Protein AF-A0A2T1D094-F1 (afdb_monomer_lite)

pLDDT: mean 95.12, std 5.62, range [66.75, 98.81]

Radius of gyration: 14.38 Å; chains: 1; bounding box: 39×20×44 Å

Sequence (108 aa):
VSDFFVVSAVTMLVSGLGVWLTGAPNSVHIGASGLIFGYFGFLLLRGLFERSFTSLLISLIVGFFYGSLIWGVLPSQPGVSWQAHFFGFAGGVLAAQLLGKQKREVKN

Structure (mmCIF, N/CA/C/O backbone):
data_AF-A0A2T1D094-F1
#
_entry.id   AF-A0A2T1D094-F1
#
loop_
_atom_site.group_PDB
_atom_site.id
_atom_site.type_symbol
_atom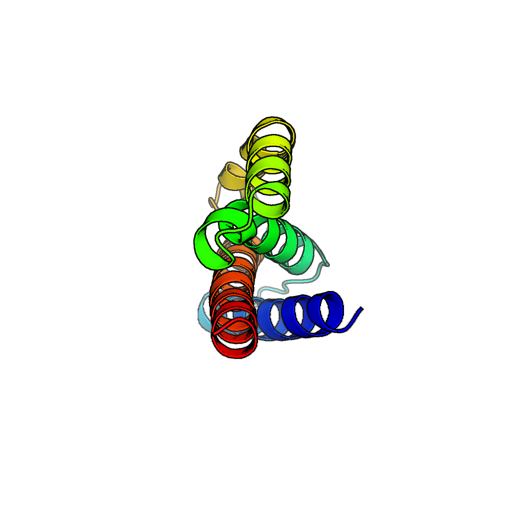_site.label_atom_id
_atom_site.label_alt_id
_atom_site.label_comp_id
_atom_site.label_asym_id
_atom_site.label_entity_id
_atom_site.label_seq_id
_atom_site.pdbx_PDB_ins_code
_atom_site.Cartn_x
_atom_site.Cartn_y
_atom_site.Cartn_z
_atom_site.occupancy
_atom_site.B_iso_or_equiv
_atom_site.auth_seq_id
_atom_site.auth_comp_id
_atom_site.auth_asym_id
_atom_site.auth_atom_id
_atom_site.pdbx_PDB_model_num
ATOM 1 N N . VAL A 1 1 ? -10.185 -13.970 8.618 1.00 66.75 1 VAL A N 1
ATOM 2 C CA . VAL A 1 1 ? -9.838 -14.598 7.318 1.00 66.75 1 VAL A CA 1
ATOM 3 C C . VAL A 1 1 ? -10.494 -13.869 6.143 1.00 66.75 1 VAL A C 1
ATOM 5 O O . VAL A 1 1 ? -9.819 -13.664 5.147 1.00 66.75 1 VAL A O 1
ATOM 8 N N . SER A 1 2 ? -11.742 -13.395 6.258 1.00 87.44 2 SER A N 1
ATOM 9 C CA . SER A 1 2 ? -12.409 -12.575 5.223 1.00 87.44 2 SER A CA 1
ATOM 10 C C . SER A 1 2 ? -11.596 -11.352 4.776 1.00 87.44 2 SER A C 1
ATOM 12 O O . SER A 1 2 ? -11.399 -11.163 3.580 1.00 87.44 2 SER A O 1
ATOM 14 N N . ASP A 1 3 ? -11.068 -10.569 5.725 1.00 93.81 3 ASP A N 1
ATOM 15 C CA . ASP A 1 3 ? -10.303 -9.348 5.432 1.00 93.81 3 ASP A CA 1
ATOM 16 C C . ASP A 1 3 ? -9.097 -9.636 4.530 1.00 93.81 3 ASP A C 1
ATOM 18 O O . ASP A 1 3 ? -8.832 -8.875 3.608 1.00 93.81 3 ASP A O 1
ATOM 22 N N . PHE A 1 4 ? -8.406 -10.762 4.740 1.00 96.38 4 PHE A N 1
ATOM 23 C CA . PHE A 1 4 ? -7.251 -11.149 3.928 1.00 96.38 4 PHE A CA 1
ATOM 24 C C . PHE A 1 4 ? -7.622 -11.280 2.448 1.00 96.38 4 PHE A C 1
ATOM 26 O O . PHE A 1 4 ? -6.956 -10.695 1.595 1.00 96.38 4 PHE A O 1
ATOM 33 N N . PHE A 1 5 ? -8.706 -11.995 2.136 1.00 97.81 5 PHE A N 1
ATOM 34 C CA . PHE A 1 5 ? -9.148 -12.184 0.755 1.00 97.81 5 PHE A CA 1
ATOM 35 C C . PHE A 1 5 ? -9.645 -10.885 0.124 1.00 97.81 5 PHE A C 1
ATOM 37 O O . PHE A 1 5 ? -9.324 -10.617 -1.031 1.00 97.81 5 PHE A O 1
ATOM 44 N N . VAL A 1 6 ? -10.369 -10.052 0.880 1.00 97.62 6 VAL A N 1
ATOM 45 C CA . VAL A 1 6 ? -10.836 -8.746 0.390 1.00 97.62 6 VAL A CA 1
ATOM 46 C C . VAL A 1 6 ? -9.652 -7.838 0.069 1.00 97.62 6 VAL A C 1
ATOM 48 O O . VAL A 1 6 ? -9.594 -7.280 -1.023 1.00 97.62 6 VAL A O 1
ATOM 51 N N . VAL A 1 7 ? -8.685 -7.722 0.982 1.00 98.31 7 VAL A N 1
ATOM 52 C CA . VAL A 1 7 ? -7.485 -6.904 0.766 1.00 98.31 7 VAL A CA 1
ATOM 53 C C . VAL A 1 7 ? -6.696 -7.432 -0.429 1.00 98.31 7 VAL A C 1
ATOM 55 O O . VAL A 1 7 ? -6.360 -6.654 -1.313 1.00 98.31 7 VAL A O 1
ATOM 58 N N . SER A 1 8 ? -6.483 -8.748 -0.512 1.00 98.44 8 SER A N 1
ATOM 59 C CA . SER A 1 8 ? -5.789 -9.376 -1.643 1.00 98.44 8 SER A CA 1
ATOM 60 C C . SER A 1 8 ? -6.468 -9.059 -2.974 1.00 98.44 8 SER A C 1
ATOM 62 O O . SER A 1 8 ? -5.809 -8.599 -3.901 1.00 98.44 8 SER A O 1
ATOM 64 N N . ALA A 1 9 ? -7.786 -9.257 -3.066 1.00 98.31 9 ALA A N 1
ATOM 65 C CA . ALA A 1 9 ? -8.544 -9.045 -4.294 1.00 98.31 9 ALA A CA 1
ATOM 66 C C . ALA A 1 9 ? -8.546 -7.570 -4.718 1.00 98.31 9 ALA A C 1
ATOM 68 O O . ALA A 1 9 ? -8.257 -7.264 -5.875 1.00 98.31 9 ALA A O 1
ATOM 69 N N . VAL A 1 10 ? -8.809 -6.648 -3.785 1.00 98.56 10 VAL A N 1
ATOM 70 C CA . VAL A 1 10 ? -8.783 -5.204 -4.064 1.00 98.56 10 VAL A CA 1
ATOM 71 C C . VAL A 1 10 ? -7.386 -4.777 -4.508 1.00 98.56 10 VAL A C 1
ATOM 73 O O . VAL A 1 10 ? -7.248 -4.097 -5.521 1.00 98.56 10 VAL A O 1
ATOM 76 N N . THR A 1 11 ? -6.338 -5.211 -3.808 1.00 98.62 11 THR A N 1
ATOM 77 C CA . THR A 1 11 ? -4.959 -4.896 -4.181 1.00 98.62 11 THR A CA 1
ATOM 78 C C . THR A 1 11 ? -4.584 -5.482 -5.539 1.00 98.62 11 THR A C 1
ATOM 80 O O . THR A 1 11 ? -3.983 -4.767 -6.334 1.00 98.62 11 THR A O 1
ATOM 83 N N . MET A 1 12 ? -4.943 -6.733 -5.844 1.00 98.38 12 MET A N 1
ATOM 84 C CA . MET A 1 12 ? -4.671 -7.343 -7.152 1.00 98.38 12 MET A CA 1
ATOM 85 C C . MET A 1 12 ? -5.334 -6.565 -8.285 1.00 98.38 12 MET A C 1
ATOM 87 O O . MET A 1 12 ? -4.681 -6.288 -9.287 1.00 98.38 12 MET A O 1
ATOM 91 N N . LEU A 1 13 ? -6.601 -6.180 -8.119 1.00 98.56 13 LEU A N 1
ATOM 92 C CA . LEU A 1 13 ? -7.330 -5.418 -9.130 1.00 98.56 13 LEU A CA 1
ATOM 93 C C . LEU A 1 13 ? -6.740 -4.018 -9.310 1.00 98.56 13 LEU A C 1
ATOM 95 O O . LEU A 1 13 ? -6.446 -3.625 -10.433 1.00 98.56 13 LEU A O 1
ATOM 99 N N . VAL A 1 14 ? -6.519 -3.275 -8.222 1.00 98.75 14 VAL A N 1
ATOM 100 C CA . VAL A 1 14 ? -5.998 -1.901 -8.298 1.00 98.75 14 VAL A CA 1
ATOM 101 C C . VAL A 1 14 ? -4.556 -1.885 -8.810 1.00 98.75 14 VAL A C 1
ATOM 103 O O . VAL A 1 14 ? -4.238 -1.100 -9.700 1.00 98.75 14 VAL A O 1
ATOM 106 N N . SER A 1 15 ? -3.692 -2.769 -8.300 1.00 98.56 15 SER A N 1
ATOM 107 C CA . SER A 1 15 ? -2.301 -2.894 -8.752 1.00 98.56 15 SER A CA 1
ATOM 108 C C . SER A 1 15 ? -2.231 -3.338 -10.210 1.00 98.56 15 SER A C 1
ATOM 110 O O . SER A 1 15 ? -1.563 -2.690 -11.012 1.00 98.56 15 SER A O 1
ATOM 112 N N . GLY A 1 16 ? -2.974 -4.387 -10.578 1.00 97.94 16 GLY A N 1
ATOM 113 C CA . GLY A 1 16 ? -2.999 -4.924 -11.936 1.00 97.94 16 GLY A CA 1
ATOM 114 C C . GLY A 1 16 ? -3.510 -3.914 -12.960 1.00 97.94 16 GLY A C 1
ATOM 115 O O . GLY A 1 16 ? -2.853 -3.700 -13.975 1.00 97.94 16 GLY A O 1
ATOM 116 N N . LEU A 1 17 ? -4.629 -3.238 -12.679 1.00 98.25 17 LEU A N 1
ATOM 117 C CA . LEU A 1 17 ? -5.162 -2.192 -13.559 1.00 98.25 17 LEU A CA 1
ATOM 118 C C . LEU A 1 17 ? -4.220 -0.990 -13.643 1.00 98.25 17 LEU A C 1
ATOM 120 O O . LEU A 1 17 ? -3.975 -0.485 -14.735 1.00 98.25 17 LEU A O 1
ATOM 124 N N . GLY A 1 18 ? -3.658 -0.551 -12.516 1.00 98.12 18 GLY A N 1
ATOM 125 C CA . GLY A 1 18 ? -2.706 0.554 -12.490 1.00 98.12 18 GLY A CA 1
ATOM 126 C C . GLY A 1 18 ? -1.467 0.265 -13.336 1.00 98.12 18 GLY A C 1
ATOM 127 O O . GLY A 1 18 ? -1.081 1.084 -14.168 1.00 98.12 18 GLY A O 1
ATOM 128 N N . VAL A 1 19 ? -0.887 -0.928 -13.194 1.00 97.88 19 VAL A N 1
ATOM 129 C CA . VAL A 1 19 ? 0.239 -1.389 -14.020 1.00 97.88 19 VAL A CA 1
ATOM 130 C C . VAL A 1 19 ? -0.157 -1.523 -15.488 1.00 97.88 19 VAL A C 1
ATOM 132 O O . VAL A 1 19 ? 0.595 -1.075 -16.344 1.00 97.88 19 VAL A O 1
ATOM 135 N N . TRP A 1 20 ? -1.324 -2.086 -15.804 1.00 96.50 20 TRP A N 1
ATOM 136 C CA . TRP A 1 20 ? -1.769 -2.249 -17.192 1.00 96.50 20 TRP A CA 1
ATOM 137 C C . TRP A 1 20 ? -1.949 -0.908 -17.915 1.00 96.50 20 TRP A C 1
ATOM 139 O O . TRP A 1 20 ? -1.601 -0.790 -19.086 1.00 96.50 20 TRP A O 1
ATOM 149 N N . LEU A 1 21 ? -2.438 0.115 -17.209 1.00 97.38 21 LEU A N 1
ATOM 150 C CA . LEU A 1 21 ? -2.693 1.443 -17.773 1.00 97.38 21 LEU A CA 1
ATOM 151 C C . LEU A 1 21 ? -1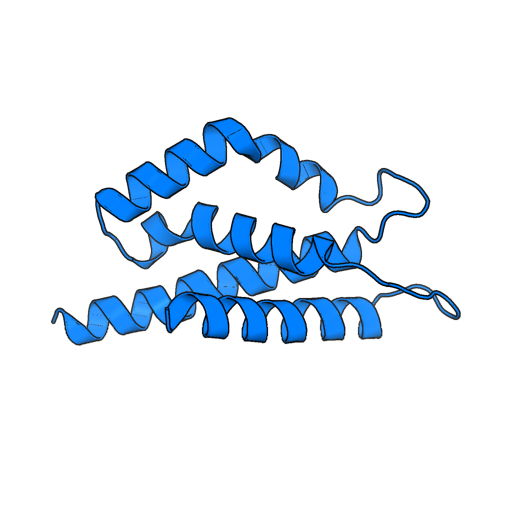.453 2.348 -17.829 1.00 97.38 21 LEU A C 1
ATOM 153 O O . LEU A 1 21 ? -1.426 3.281 -18.627 1.00 97.38 21 LEU 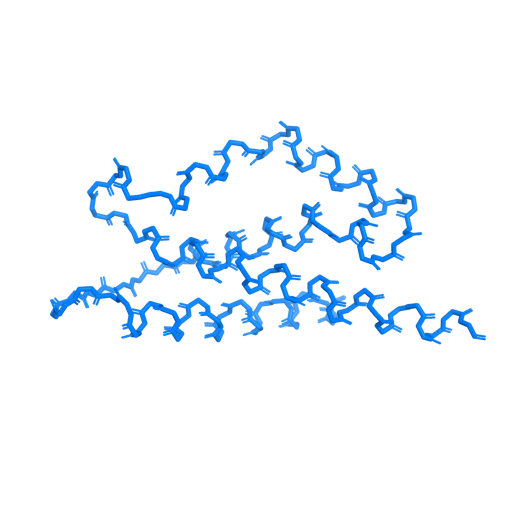A O 1
ATOM 157 N N . THR A 1 22 ? -0.457 2.126 -16.967 1.00 96.75 22 THR A N 1
ATOM 158 C CA . THR A 1 22 ? 0.687 3.051 -16.792 1.00 96.75 22 THR A CA 1
ATOM 159 C C . THR A 1 22 ? 2.060 2.406 -16.986 1.00 96.75 22 THR A C 1
ATOM 161 O O . THR A 1 22 ? 3.089 3.085 -16.909 1.00 96.75 22 THR A O 1
ATOM 164 N N . GLY A 1 23 ? 2.097 1.093 -17.213 1.00 94.50 23 GLY A N 1
ATOM 165 C CA . GLY A 1 23 ? 3.300 0.356 -17.569 1.00 94.50 23 GLY A CA 1
ATOM 166 C C . GLY A 1 23 ? 3.861 0.824 -18.909 1.00 94.50 23 GLY A C 1
ATOM 167 O O . GLY A 1 23 ? 3.147 1.356 -19.760 1.00 94.50 23 GLY A O 1
ATOM 168 N N . ALA A 1 24 ? 5.167 0.643 -19.090 1.00 92.00 24 ALA A N 1
ATOM 169 C CA . ALA A 1 24 ? 5.801 0.978 -20.355 1.00 92.00 24 ALA A CA 1
ATOM 170 C C . ALA A 1 24 ? 5.267 0.064 -21.480 1.00 92.00 24 ALA A C 1
ATOM 172 O O . ALA A 1 24 ? 4.959 -1.104 -21.241 1.00 92.00 24 ALA A O 1
ATOM 173 N N . PRO A 1 25 ? 5.171 0.545 -22.728 1.00 92.25 25 PRO A N 1
ATOM 174 C CA . PRO A 1 25 ? 4.846 -0.327 -23.847 1.00 92.25 25 PRO A CA 1
ATOM 175 C C . PRO A 1 25 ? 5.845 -1.486 -23.948 1.00 92.25 25 PRO A C 1
ATOM 177 O O . PRO A 1 25 ? 7.046 -1.295 -23.754 1.00 92.25 25 PRO A O 1
ATOM 180 N N . ASN A 1 26 ? 5.351 -2.678 -24.289 1.00 91.50 26 ASN A N 1
ATOM 181 C CA . ASN A 1 26 ? 6.156 -3.897 -24.436 1.00 91.50 26 ASN A CA 1
ATOM 182 C C . ASN A 1 26 ? 6.945 -4.309 -23.175 1.00 91.50 26 ASN A C 1
ATOM 184 O O . ASN A 1 26 ? 7.938 -5.029 -23.286 1.00 91.50 26 ASN A O 1
ATOM 188 N N . SER A 1 27 ? 6.522 -3.887 -21.978 1.00 91.31 27 SER A N 1
ATOM 189 C CA . SER A 1 27 ? 7.061 -4.404 -20.719 1.00 91.31 27 SER A CA 1
ATOM 190 C C . SER A 1 27 ? 6.191 -5.518 -20.141 1.00 91.31 27 SER A C 1
ATOM 192 O O . SER A 1 27 ? 4.978 -5.583 -20.346 1.00 91.31 27 SER A O 1
ATOM 194 N N . VAL A 1 28 ? 6.828 -6.401 -19.374 1.00 93.25 28 VAL A N 1
ATOM 195 C CA . VAL A 1 28 ? 6.160 -7.455 -18.610 1.00 93.25 28 VAL A CA 1
ATOM 196 C C . VAL A 1 28 ? 6.387 -7.187 -17.131 1.00 93.25 28 VAL A C 1
ATOM 198 O O . VAL A 1 28 ? 7.519 -7.020 -16.683 1.00 93.25 28 VAL A O 1
ATOM 201 N N . HIS A 1 29 ? 5.296 -7.153 -16.375 1.00 94.38 29 HIS A N 1
ATOM 202 C CA . HIS A 1 29 ? 5.303 -6.915 -14.939 1.00 94.38 29 HIS A CA 1
ATOM 203 C C . HIS A 1 29 ? 4.788 -8.168 -14.228 1.00 94.38 29 HIS A C 1
ATOM 205 O O . HIS A 1 29 ? 3.620 -8.523 -14.366 1.00 94.38 29 HIS A O 1
ATOM 211 N N . ILE A 1 30 ? 5.658 -8.854 -13.484 1.00 93.62 30 ILE A N 1
ATOM 212 C CA . ILE A 1 30 ? 5.331 -10.092 -12.763 1.00 93.62 30 ILE A CA 1
ATOM 213 C C . ILE A 1 30 ? 5.885 -9.993 -11.345 1.00 93.62 30 ILE A C 1
ATOM 215 O O . ILE A 1 30 ? 7.043 -9.631 -11.151 1.00 93.62 30 ILE A O 1
ATOM 219 N N . GLY A 1 31 ? 5.071 -10.351 -10.352 1.00 94.56 31 GLY A N 1
ATOM 220 C CA . GLY A 1 31 ? 5.531 -10.492 -8.975 1.00 94.56 31 GLY A CA 1
ATOM 221 C C . GLY A 1 31 ? 4.439 -10.282 -7.933 1.00 94.56 31 GLY A C 1
ATOM 222 O O . GLY A 1 31 ? 3.441 -9.605 -8.167 1.00 94.56 31 GLY A O 1
ATOM 223 N N . ALA A 1 32 ? 4.666 -10.837 -6.742 1.00 97.31 32 ALA A N 1
ATOM 224 C CA . ALA A 1 32 ? 3.792 -10.652 -5.584 1.00 97.31 32 ALA A CA 1
ATOM 225 C C . ALA A 1 32 ? 4.054 -9.333 -4.832 1.00 97.31 32 ALA A C 1
ATOM 227 O O . ALA A 1 32 ? 3.369 -9.032 -3.857 1.00 97.31 32 ALA A O 1
ATOM 228 N N . SER A 1 33 ? 5.033 -8.525 -5.249 1.00 97.81 33 SER A N 1
ATOM 229 C CA . SER A 1 33 ? 5.399 -7.307 -4.519 1.00 97.81 33 SER A CA 1
ATOM 230 C C . SER A 1 33 ? 4.271 -6.272 -4.487 1.00 97.81 33 SER A C 1
ATOM 232 O O . SER A 1 33 ? 4.087 -5.621 -3.464 1.00 97.81 33 SER A O 1
ATOM 234 N N . GLY A 1 34 ? 3.434 -6.184 -5.527 1.00 98.25 34 GLY A N 1
ATOM 235 C CA . GLY A 1 34 ? 2.223 -5.354 -5.492 1.00 98.25 34 GLY A CA 1
ATOM 236 C C . GLY A 1 34 ? 1.268 -5.741 -4.353 1.00 98.25 34 GLY A C 1
ATOM 237 O O . GLY A 1 34 ? 0.742 -4.866 -3.667 1.00 98.25 34 GLY A O 1
ATOM 238 N N . LEU A 1 35 ? 1.119 -7.045 -4.074 1.00 98.44 35 LEU A N 1
ATOM 239 C CA . LEU A 1 35 ? 0.359 -7.540 -2.920 1.00 98.44 35 LEU A CA 1
ATOM 240 C C . LEU A 1 35 ? 1.016 -7.147 -1.594 1.00 98.44 35 LEU A C 1
ATOM 242 O O . LEU A 1 35 ? 0.327 -6.666 -0.700 1.00 98.44 35 LEU A O 1
ATOM 246 N N . ILE A 1 36 ? 2.341 -7.296 -1.476 1.00 98.50 36 ILE A N 1
ATOM 247 C CA . ILE A 1 36 ? 3.090 -6.892 -0.273 1.00 98.50 36 ILE A CA 1
ATOM 248 C C . ILE A 1 36 ? 2.867 -5.406 0.026 1.00 98.50 36 ILE A C 1
ATOM 250 O O . ILE A 1 36 ? 2.552 -5.048 1.161 1.00 98.50 36 ILE A O 1
ATOM 254 N N . PHE A 1 37 ? 2.958 -4.546 -0.990 1.00 98.62 37 PHE A N 1
ATOM 255 C CA . PHE A 1 37 ? 2.693 -3.116 -0.840 1.00 98.62 37 PHE A CA 1
ATOM 256 C C . PHE A 1 37 ? 1.237 -2.821 -0.472 1.00 98.62 37 PHE A C 1
ATOM 258 O O . PHE A 1 37 ? 0.989 -1.918 0.325 1.00 98.62 37 PHE A O 1
ATOM 265 N N . GLY A 1 38 ? 0.275 -3.600 -0.972 1.00 98.75 38 GLY A N 1
ATOM 266 C CA . GLY A 1 38 ? -1.114 -3.489 -0.533 1.00 98.75 38 GLY A CA 1
ATOM 267 C C . GLY A 1 38 ? -1.337 -3.913 0.910 1.00 98.75 38 GLY A C 1
ATOM 268 O O . GLY A 1 38 ? -2.014 -3.202 1.646 1.00 98.75 38 GLY A O 1
ATOM 269 N N . TYR A 1 39 ? -0.719 -4.995 1.380 1.00 98.69 39 TYR A N 1
ATOM 270 C CA . TYR A 1 39 ? -0.782 -5.344 2.801 1.00 98.69 39 TYR A CA 1
ATOM 271 C C . TYR A 1 39 ? -0.122 -4.279 3.672 1.00 98.69 39 TYR A C 1
ATOM 273 O O . TYR A 1 39 ? -0.667 -3.927 4.717 1.00 98.69 39 TYR A O 1
ATOM 281 N N . PHE A 1 40 ? 1.002 -3.720 3.223 1.00 98.75 40 PHE A N 1
ATOM 282 C CA . PHE A 1 40 ? 1.655 -2.607 3.900 1.00 98.75 40 PHE A CA 1
ATOM 283 C C . PHE A 1 40 ? 0.725 -1.390 3.997 1.00 98.75 40 PHE A C 1
ATOM 285 O O . PHE A 1 40 ? 0.459 -0.927 5.104 1.00 98.75 40 PHE A O 1
ATOM 292 N N . GLY A 1 41 ? 0.151 -0.923 2.883 1.00 98.50 41 GLY A N 1
ATOM 293 C CA . GLY A 1 41 ? -0.792 0.202 2.879 1.00 98.50 41 GLY A CA 1
ATOM 294 C C . GLY A 1 41 ? -2.047 -0.061 3.710 1.00 98.50 41 GLY A C 1
ATOM 295 O O . GLY A 1 41 ? -2.494 0.816 4.453 1.00 98.50 41 GLY A O 1
ATOM 296 N N . PHE A 1 42 ? -2.571 -1.289 3.656 1.00 98.56 42 PHE A N 1
ATOM 297 C CA . PHE A 1 42 ? -3.701 -1.707 4.476 1.00 98.56 42 PHE A CA 1
ATOM 298 C C . PHE A 1 42 ? -3.373 -1.607 5.965 1.00 98.56 42 PHE A C 1
ATOM 300 O O . PHE A 1 42 ? -4.066 -0.905 6.696 1.00 98.56 42 PHE A O 1
ATOM 307 N N . LEU A 1 43 ? -2.312 -2.278 6.422 1.00 97.94 43 LEU A N 1
ATOM 308 C CA . LEU A 1 43 ? -1.939 -2.332 7.836 1.00 97.94 43 LEU A CA 1
ATOM 309 C C . LEU A 1 43 ? -1.512 -0.965 8.374 1.00 97.94 43 LEU A C 1
ATOM 311 O O . LEU A 1 43 ? -1.857 -0.628 9.506 1.00 97.94 43 LEU A O 1
ATOM 315 N N . LEU A 1 44 ? -0.820 -0.160 7.567 1.00 98.06 44 LEU A N 1
ATOM 316 C CA . LEU A 1 44 ? -0.365 1.173 7.954 1.00 98.06 44 LEU A CA 1
ATOM 317 C C . LEU A 1 44 ? -1.542 2.124 8.220 1.00 98.06 44 LEU A C 1
ATOM 319 O O . LEU A 1 44 ? -1.467 2.947 9.127 1.00 98.06 44 LEU A O 1
ATOM 323 N N . LEU A 1 45 ? -2.640 2.007 7.463 1.00 97.19 45 LEU A N 1
ATOM 324 C CA . LEU A 1 45 ? -3.792 2.916 7.576 1.00 97.19 45 LEU A CA 1
ATOM 325 C C . LEU A 1 45 ? -5.009 2.288 8.275 1.00 97.19 45 LEU A C 1
ATOM 327 O O . LEU A 1 45 ? -5.975 2.994 8.585 1.00 97.19 45 LEU A O 1
ATOM 331 N N . ARG A 1 46 ? -4.979 0.984 8.579 1.00 95.44 46 ARG A N 1
ATOM 332 C CA . ARG A 1 46 ? -6.089 0.266 9.221 1.00 95.44 46 ARG A CA 1
ATOM 333 C C . ARG A 1 46 ? -6.521 0.918 10.527 1.00 95.44 46 ARG A C 1
ATOM 335 O O . ARG A 1 46 ? -7.719 1.094 10.730 1.00 95.44 46 ARG A O 1
ATOM 342 N N . GLY A 1 47 ? -5.581 1.311 11.387 1.00 91.44 47 GLY A N 1
ATOM 343 C CA . GLY A 1 47 ? -5.880 1.964 12.662 1.00 91.44 47 GLY A CA 1
ATOM 344 C C . GLY A 1 47 ? -6.676 3.260 12.518 1.00 91.44 47 GLY A C 1
ATOM 345 O O . GLY A 1 47 ? -7.627 3.488 13.268 1.00 91.44 47 GLY A O 1
ATOM 346 N N . LEU A 1 48 ? -6.351 4.066 11.504 1.00 93.25 48 LEU A N 1
ATOM 347 C CA . LEU A 1 48 ? -7.012 5.346 11.233 1.00 93.25 48 LEU A CA 1
ATOM 348 C C . LEU A 1 48 ? -8.463 5.148 10.763 1.00 93.25 48 LEU A C 1
ATOM 350 O O . LEU A 1 48 ? -9.374 5.869 11.187 1.00 93.25 48 LEU A O 1
ATOM 354 N N . PHE A 1 49 ? -8.707 4.140 9.922 1.00 93.38 49 PHE A N 1
ATOM 355 C CA . PHE A 1 49 ? -10.044 3.847 9.407 1.00 93.38 49 PHE A CA 1
ATOM 356 C C . PHE A 1 49 ? -10.889 2.982 10.346 1.00 93.38 49 PHE A C 1
ATOM 358 O O . PHE A 1 49 ? -12.084 3.223 10.454 1.00 93.38 49 PHE A O 1
ATOM 365 N N . GLU A 1 50 ? -10.329 2.034 11.089 1.00 92.56 50 GLU A N 1
ATOM 366 C CA . GLU A 1 50 ? -11.100 1.213 12.034 1.00 92.56 50 GLU A CA 1
ATOM 367 C C . GLU A 1 50 ? -11.385 1.953 13.357 1.00 92.56 50 GLU A C 1
ATOM 369 O O . GLU A 1 50 ? -12.382 1.657 14.008 1.00 92.56 50 GLU A O 1
ATOM 374 N N . ARG A 1 51 ? -10.569 2.953 13.745 1.00 90.31 51 ARG A N 1
ATOM 375 C CA . ARG A 1 51 ? -10.653 3.654 15.053 1.00 90.31 51 ARG A CA 1
ATOM 376 C C . ARG A 1 51 ? -10.607 2.698 16.255 1.00 90.31 51 ARG A C 1
ATOM 378 O O . ARG A 1 51 ? -11.214 2.943 17.293 1.00 90.31 51 ARG A O 1
ATOM 385 N N . SER A 1 52 ? -9.865 1.604 16.109 1.00 91.75 52 SER A N 1
ATOM 386 C CA . SER A 1 52 ? -9.587 0.640 17.173 1.00 91.75 52 SER A CA 1
ATOM 387 C C . SER A 1 52 ? -8.175 0.854 17.708 1.00 91.75 52 SER A C 1
ATOM 389 O O . SER A 1 52 ? -7.234 0.976 16.921 1.00 91.75 52 SER A O 1
ATOM 391 N N . PHE A 1 53 ? -8.017 0.853 19.035 1.00 94.00 53 PHE A N 1
ATOM 392 C CA . PHE A 1 53 ? -6.714 1.003 19.688 1.00 94.00 53 PHE A CA 1
ATOM 393 C C . PHE A 1 53 ? -5.724 -0.082 19.245 1.00 94.00 53 PHE A C 1
ATOM 395 O O . PHE A 1 53 ? -4.594 0.223 18.874 1.00 94.00 53 PHE A O 1
ATOM 402 N N . THR A 1 54 ? -6.169 -1.341 19.183 1.00 94.19 54 THR A N 1
ATOM 403 C CA . THR A 1 54 ? -5.342 -2.463 18.717 1.00 94.19 54 THR A CA 1
ATOM 404 C C . THR A 1 54 ? -4.880 -2.261 17.276 1.00 94.19 54 THR A C 1
ATOM 406 O O . THR A 1 54 ? -3.709 -2.461 16.970 1.00 94.19 54 THR A O 1
ATOM 409 N N . SER A 1 55 ? -5.779 -1.822 16.389 1.00 94.00 55 SER A N 1
ATOM 410 C CA . SER A 1 55 ? -5.421 -1.566 14.988 1.00 94.00 55 SER A CA 1
ATOM 411 C C . SER A 1 55 ? -4.444 -0.401 14.854 1.00 94.00 55 SER A C 1
ATOM 413 O O . SER A 1 55 ? -3.531 -0.470 14.041 1.00 94.00 55 SER A O 1
ATOM 415 N N . LEU A 1 56 ? -4.600 0.649 15.666 1.00 96.62 56 LEU A N 1
ATOM 416 C CA . LEU A 1 56 ? -3.674 1.778 15.696 1.00 96.62 56 LEU A CA 1
ATOM 417 C C . LEU A 1 56 ? -2.278 1.353 16.159 1.00 96.62 56 LEU A C 1
ATOM 419 O O . LEU A 1 56 ? -1.293 1.734 15.532 1.00 96.62 56 LEU A O 1
ATOM 423 N N . LEU A 1 57 ? -2.186 0.525 17.202 1.00 98.00 57 LEU A N 1
ATOM 424 C CA . LEU A 1 57 ? -0.907 0.001 17.678 1.00 98.00 57 LEU A CA 1
ATOM 425 C C . LEU A 1 57 ? -0.209 -0.846 16.603 1.00 98.00 57 LEU A C 1
ATOM 427 O O . LEU A 1 57 ? 0.986 -0.679 16.375 1.00 98.00 57 LEU A O 1
ATOM 431 N N . ILE A 1 58 ? -0.957 -1.697 15.893 1.00 97.31 58 ILE A N 1
ATOM 432 C CA . ILE A 1 58 ? -0.424 -2.469 14.760 1.00 97.31 58 ILE A CA 1
ATOM 433 C C . ILE A 1 58 ? 0.080 -1.531 13.657 1.00 97.31 58 ILE A C 1
ATOM 435 O O . ILE A 1 58 ? 1.192 -1.720 13.172 1.00 97.31 58 ILE A O 1
ATOM 439 N N . SER A 1 59 ? -0.688 -0.502 13.288 1.00 97.81 59 SER A N 1
ATOM 440 C CA . SER A 1 59 ? -0.266 0.493 12.294 1.00 97.81 59 SER A CA 1
ATOM 441 C C . SER A 1 59 ? 1.038 1.194 12.688 1.00 97.81 59 SER A C 1
ATOM 443 O O . SER A 1 59 ? 1.907 1.372 11.839 1.00 97.81 59 SER A O 1
ATOM 445 N N . LEU A 1 60 ? 1.212 1.540 13.969 1.00 98.25 60 LEU A N 1
ATOM 446 C CA . LEU A 1 60 ? 2.445 2.149 14.482 1.00 98.25 60 LEU A CA 1
ATOM 447 C C . LEU A 1 60 ? 3.638 1.189 14.415 1.00 98.25 60 LEU A C 1
ATOM 449 O O . LEU A 1 60 ? 4.703 1.582 13.948 1.00 98.25 60 LEU A O 1
ATOM 453 N N . ILE A 1 61 ? 3.459 -0.070 14.829 1.00 98.44 61 ILE A N 1
ATOM 454 C CA . ILE A 1 61 ? 4.501 -1.107 14.747 1.00 98.44 61 ILE A CA 1
ATOM 455 C C . ILE A 1 61 ? 4.922 -1.312 13.289 1.00 98.44 61 ILE A C 1
ATOM 457 O O . ILE A 1 61 ? 6.110 -1.289 12.972 1.00 98.44 61 ILE A O 1
ATOM 461 N N . VAL A 1 62 ? 3.955 -1.457 12.382 1.00 98.19 62 VAL A N 1
ATOM 462 C CA . VAL A 1 62 ? 4.226 -1.626 10.950 1.00 98.19 62 VAL A CA 1
ATOM 463 C C . VAL A 1 62 ? 4.931 -0.398 10.377 1.00 98.19 62 VAL A C 1
ATOM 465 O O . VAL A 1 62 ? 5.916 -0.550 9.662 1.00 98.19 62 VAL A O 1
ATOM 468 N N . GLY A 1 63 ? 4.484 0.811 10.720 1.00 98.12 63 GLY A N 1
ATOM 469 C CA . GLY A 1 63 ? 5.136 2.050 10.298 1.00 98.12 63 GLY A CA 1
ATOM 470 C C . GLY A 1 63 ? 6.577 2.169 10.796 1.00 98.12 63 GLY A C 1
ATOM 471 O O . GLY A 1 63 ? 7.445 2.591 10.040 1.00 98.12 63 GLY A O 1
ATOM 472 N N . PHE A 1 64 ? 6.856 1.743 12.028 1.00 98.31 64 PHE A N 1
ATOM 473 C CA . PHE A 1 64 ? 8.201 1.783 12.596 1.00 98.31 64 PHE A CA 1
ATOM 474 C C . PHE A 1 64 ? 9.151 0.780 11.928 1.00 98.31 64 PHE A C 1
ATOM 476 O O . PHE A 1 64 ? 10.231 1.160 11.482 1.00 98.31 64 PHE A O 1
ATOM 483 N N . PHE A 1 65 ? 8.752 -0.491 11.820 1.00 98.38 65 PHE A N 1
ATOM 484 C CA . PHE A 1 65 ? 9.631 -1.548 11.300 1.00 98.38 65 PHE A CA 1
ATOM 485 C C . PHE A 1 65 ? 9.690 -1.609 9.771 1.00 98.38 65 PHE A C 1
ATOM 487 O O . PHE A 1 65 ? 10.720 -1.979 9.213 1.00 98.38 65 PHE A O 1
ATOM 494 N N . TYR A 1 66 ? 8.601 -1.251 9.089 1.00 97.69 66 TYR A N 1
ATOM 495 C CA . TYR A 1 66 ? 8.456 -1.406 7.638 1.00 97.69 66 TYR A CA 1
ATOM 496 C C . TYR A 1 66 ? 8.200 -0.087 6.906 1.00 97.69 66 TYR A C 1
ATOM 498 O O . TYR A 1 66 ? 7.992 -0.099 5.696 1.00 97.69 66 TYR A O 1
ATOM 506 N N . GLY A 1 67 ? 8.243 1.059 7.593 1.00 96.94 67 GLY A N 1
ATOM 507 C CA . GLY A 1 67 ? 7.994 2.370 6.984 1.00 96.94 67 GLY A CA 1
ATOM 508 C C . GLY A 1 67 ? 8.900 2.680 5.793 1.00 96.94 67 GLY A C 1
ATOM 509 O O . GLY A 1 67 ? 8.466 3.333 4.849 1.00 96.94 67 GLY A O 1
ATOM 510 N N . SER A 1 68 ? 10.124 2.145 5.779 1.00 97.25 68 SER A N 1
ATOM 511 C CA . SER A 1 68 ? 11.065 2.290 4.662 1.00 97.25 68 SER A CA 1
ATOM 512 C C . SER A 1 68 ? 10.565 1.684 3.346 1.00 97.25 68 SER A C 1
ATOM 514 O O . SER A 1 68 ? 11.007 2.128 2.286 1.00 97.25 68 SER A O 1
ATOM 516 N N . LEU A 1 69 ? 9.608 0.744 3.374 1.00 97.00 69 LEU A N 1
ATOM 517 C CA . LEU A 1 69 ? 8.983 0.210 2.160 1.00 97.00 69 LEU A CA 1
ATOM 518 C C . LEU A 1 69 ? 8.357 1.314 1.310 1.00 97.00 69 LEU A C 1
ATOM 520 O O . LEU A 1 69 ? 8.340 1.176 0.091 1.00 97.00 69 LEU A O 1
ATOM 524 N N . ILE A 1 70 ? 7.900 2.422 1.911 1.00 97.56 70 ILE A N 1
ATOM 525 C CA . ILE A 1 70 ? 7.252 3.514 1.175 1.00 97.56 70 ILE A CA 1
ATOM 526 C C . ILE A 1 70 ? 8.126 4.055 0.039 1.00 97.56 70 ILE A C 1
ATOM 528 O O . ILE A 1 70 ? 7.603 4.437 -0.999 1.00 97.56 70 ILE A O 1
ATOM 532 N N . TRP A 1 71 ? 9.453 4.014 0.171 1.00 97.69 71 TRP A N 1
ATOM 533 C CA . TRP A 1 71 ? 10.373 4.476 -0.869 1.00 97.69 71 TRP A CA 1
ATOM 534 C C . TRP A 1 71 ? 10.358 3.602 -2.127 1.00 97.69 71 TRP A C 1
ATOM 536 O O . TRP A 1 71 ? 10.708 4.073 -3.207 1.00 97.69 71 TRP A O 1
ATOM 546 N N . GLY A 1 72 ? 9.906 2.350 -2.019 1.00 96.94 72 GLY A N 1
ATOM 547 C CA . GLY A 1 72 ? 9.772 1.440 -3.154 1.00 96.94 72 GLY A CA 1
ATOM 548 C C . GLY A 1 72 ? 8.624 1.788 -4.104 1.00 96.94 72 GLY A C 1
ATOM 549 O O . GLY A 1 72 ? 8.538 1.180 -5.168 1.00 96.94 72 GLY A O 1
ATOM 550 N N . VAL A 1 73 ? 7.767 2.762 -3.771 1.00 97.94 73 VAL A N 1
ATOM 551 C CA . VAL A 1 73 ? 6.752 3.290 -4.705 1.00 97.94 73 VAL A CA 1
ATOM 552 C C . VAL A 1 73 ? 7.335 4.281 -5.716 1.00 97.94 73 VAL A C 1
ATOM 554 O O . VAL A 1 73 ? 6.619 4.731 -6.602 1.00 97.94 73 VAL A O 1
ATOM 557 N N . LEU A 1 74 ? 8.612 4.650 -5.583 1.00 97.69 74 LEU A N 1
ATOM 558 C CA . LEU A 1 74 ? 9.296 5.578 -6.480 1.00 97.69 74 LEU A CA 1
ATOM 559 C C . LEU A 1 74 ? 10.087 4.825 -7.565 1.00 97.69 74 LEU A C 1
ATOM 561 O O . LEU A 1 74 ? 10.576 3.722 -7.309 1.00 97.69 74 LEU A O 1
ATOM 565 N N . PRO A 1 75 ? 10.286 5.423 -8.755 1.00 95.56 75 PRO A N 1
ATOM 566 C CA . PRO A 1 75 ? 11.054 4.837 -9.859 1.00 95.56 75 PRO A CA 1
ATOM 567 C C . PRO A 1 75 ? 12.575 4.901 -9.617 1.00 95.56 75 PRO A C 1
ATOM 569 O O . PRO A 1 75 ? 13.315 5.487 -10.402 1.00 95.56 75 PRO A O 1
ATOM 572 N N . SER A 1 76 ? 13.058 4.342 -8.508 1.00 94.50 76 SER A N 1
ATOM 573 C CA . SER A 1 76 ? 14.458 4.465 -8.070 1.00 94.50 76 SER A CA 1
ATOM 574 C C . SER A 1 76 ? 15.349 3.283 -8.460 1.00 94.50 76 SER A C 1
ATOM 576 O O . SER A 1 76 ? 16.570 3.423 -8.466 1.00 94.50 76 SER A O 1
ATOM 578 N N . GLN A 1 77 ? 14.766 2.126 -8.794 1.00 93.75 77 GLN A N 1
ATOM 579 C CA . GLN A 1 77 ? 15.504 0.904 -9.125 1.00 93.75 77 GLN A CA 1
ATOM 580 C C . GLN A 1 77 ? 15.105 0.369 -10.510 1.00 93.75 77 GLN A C 1
ATOM 582 O O . GLN A 1 77 ? 13.949 -0.022 -10.704 1.00 93.75 77 GLN A O 1
ATOM 587 N N . PRO A 1 78 ? 16.039 0.314 -11.479 1.00 92.06 78 PRO A N 1
ATOM 588 C CA . PRO A 1 78 ? 15.796 -0.310 -12.776 1.00 92.06 78 PRO A CA 1
ATOM 589 C C . PRO A 1 78 ? 15.374 -1.777 -12.639 1.00 92.06 78 PRO A C 1
ATOM 591 O O . PRO A 1 78 ? 15.894 -2.509 -11.801 1.00 92.06 78 PRO A O 1
ATOM 594 N N . GLY A 1 79 ? 14.426 -2.211 -13.470 1.00 90.88 79 GLY A N 1
ATOM 595 C CA . GLY A 1 79 ? 13.892 -3.579 -13.445 1.00 90.88 79 GLY A CA 1
ATOM 596 C C . GLY A 1 79 ? 12.857 -3.848 -12.345 1.00 90.88 79 GLY A C 1
ATOM 597 O O . GLY A 1 79 ? 12.202 -4.887 -12.378 1.00 90.88 79 GLY A O 1
ATOM 598 N N . VAL A 1 80 ? 12.645 -2.915 -11.411 1.00 94.56 80 VAL A N 1
ATOM 599 C CA . VAL A 1 80 ? 11.595 -3.010 -10.390 1.00 94.56 80 VAL A CA 1
ATOM 600 C C . VAL A 1 80 ? 10.345 -2.265 -10.852 1.00 94.56 80 VAL A C 1
ATOM 602 O O . VAL A 1 80 ? 10.398 -1.102 -11.253 1.00 94.56 80 VAL A O 1
ATOM 605 N N . SER A 1 81 ? 9.185 -2.918 -10.755 1.00 96.38 81 SER A N 1
ATOM 606 C CA . SER A 1 81 ? 7.908 -2.275 -11.066 1.00 96.38 81 SER A CA 1
ATOM 607 C C . SER A 1 81 ? 7.427 -1.397 -9.912 1.00 96.38 81 SER A C 1
ATOM 609 O O . SER A 1 81 ? 6.607 -1.805 -9.089 1.00 96.38 81 SER A O 1
ATOM 611 N N . TRP A 1 82 ? 7.898 -0.153 -9.885 1.00 97.25 82 TRP A N 1
ATOM 612 C CA . TRP A 1 82 ? 7.416 0.844 -8.928 1.00 97.25 82 TRP A CA 1
ATOM 613 C C . TRP A 1 82 ? 5.909 1.113 -9.084 1.00 97.25 82 TRP A C 1
ATOM 615 O O . TRP A 1 82 ? 5.235 1.352 -8.085 1.00 97.25 82 TRP A O 1
ATOM 625 N N . GLN A 1 83 ? 5.344 0.998 -10.297 1.00 97.88 83 GLN A N 1
ATOM 626 C CA . GLN A 1 83 ? 3.898 1.122 -10.516 1.00 97.88 83 GLN A CA 1
ATOM 627 C C . GLN A 1 83 ? 3.130 0.043 -9.745 1.00 97.88 83 GLN A C 1
ATOM 629 O O . GLN A 1 83 ? 2.153 0.354 -9.065 1.00 97.88 83 GLN A O 1
ATOM 634 N N . ALA A 1 84 ? 3.593 -1.214 -9.779 1.00 98.19 84 ALA A N 1
ATOM 635 C CA . ALA A 1 84 ? 2.964 -2.298 -9.026 1.00 98.19 84 ALA A CA 1
ATOM 636 C C . ALA A 1 84 ? 2.973 -2.009 -7.519 1.00 98.19 84 ALA A C 1
ATOM 638 O O . ALA A 1 84 ? 1.973 -2.257 -6.844 1.00 98.19 84 ALA A O 1
ATOM 639 N N . HIS A 1 85 ? 4.066 -1.440 -7.003 1.00 98.56 85 HIS A N 1
ATOM 640 C CA . HIS A 1 85 ? 4.191 -1.031 -5.603 1.00 98.56 85 HIS A CA 1
ATOM 641 C C . HIS A 1 85 ? 3.254 0.130 -5.255 1.00 98.56 85 HIS A C 1
ATOM 643 O O . HIS A 1 85 ? 2.504 0.045 -4.285 1.00 98.56 85 HIS A O 1
ATOM 649 N N . PHE A 1 86 ? 3.252 1.191 -6.062 1.00 98.56 86 PHE A N 1
ATOM 650 C CA . PHE A 1 86 ? 2.420 2.372 -5.852 1.00 98.56 86 PHE A CA 1
ATOM 651 C C . PHE A 1 86 ? 0.927 2.027 -5.879 1.00 98.56 86 PHE A C 1
ATOM 653 O O . PHE A 1 86 ? 0.204 2.288 -4.915 1.00 98.56 86 PHE A O 1
ATOM 660 N N . PHE A 1 87 ? 0.461 1.385 -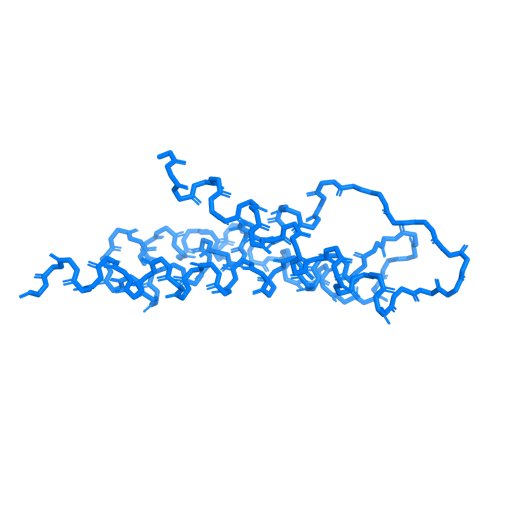6.953 1.00 98.69 87 PHE A N 1
ATOM 661 C CA . PHE A 1 87 ? -0.945 1.005 -7.082 1.00 98.69 87 PHE A CA 1
ATOM 662 C C . PHE A 1 87 ? -1.321 -0.134 -6.128 1.00 98.69 87 PHE A C 1
ATOM 664 O O . PHE A 1 87 ? -2.450 -0.180 -5.644 1.00 98.69 87 PHE A O 1
ATOM 671 N N . GLY A 1 88 ? -0.372 -1.008 -5.781 1.00 98.75 88 GLY A N 1
ATOM 672 C CA . GLY A 1 88 ? -0.541 -1.997 -4.719 1.00 98.75 88 GLY A CA 1
ATOM 673 C C . GLY A 1 88 ? -0.847 -1.337 -3.378 1.00 98.75 88 GLY A C 1
ATOM 674 O O . GLY A 1 88 ? -1.885 -1.618 -2.776 1.00 98.75 88 GLY A O 1
ATOM 675 N N . PHE A 1 89 ? -0.000 -0.392 -2.961 1.00 98.81 89 PHE A N 1
ATOM 676 C CA . PHE A 1 89 ? -0.190 0.414 -1.755 1.00 98.81 89 PHE A CA 1
ATOM 677 C C . PHE A 1 89 ? -1.535 1.142 -1.763 1.00 98.81 89 PHE A C 1
ATOM 679 O O . PHE A 1 89 ? -2.293 1.028 -0.799 1.00 98.81 89 PHE A O 1
ATOM 686 N N . ALA A 1 90 ? -1.880 1.811 -2.867 1.00 98.75 90 ALA A N 1
ATOM 687 C CA . ALA A 1 90 ? -3.164 2.492 -3.021 1.00 98.75 90 ALA A CA 1
ATOM 688 C C . ALA A 1 90 ? -4.361 1.533 -2.867 1.00 98.75 90 ALA A C 1
ATOM 690 O O . ALA A 1 90 ? -5.318 1.851 -2.160 1.00 98.75 90 ALA A O 1
ATOM 691 N N . GLY A 1 91 ? -4.291 0.333 -3.454 1.00 98.75 91 GLY A N 1
ATOM 692 C CA . GLY A 1 91 ? -5.305 -0.710 -3.276 1.00 98.75 91 GLY A CA 1
ATOM 693 C C . GLY A 1 91 ? -5.436 -1.165 -1.820 1.00 98.75 91 GLY A C 1
ATOM 694 O O . GLY A 1 91 ? -6.545 -1.332 -1.316 1.00 98.75 91 GLY A O 1
ATOM 695 N N . GLY A 1 92 ? -4.313 -1.279 -1.110 1.00 98.62 92 GLY A N 1
ATOM 696 C CA . GLY A 1 92 ? -4.283 -1.549 0.328 1.00 98.62 92 GLY A CA 1
ATOM 697 C C . GLY A 1 92 ? -4.986 -0.482 1.166 1.00 98.62 92 GLY A C 1
ATOM 698 O O . GLY A 1 92 ? -5.818 -0.794 2.021 1.00 98.62 92 GLY A O 1
ATOM 699 N N . VAL A 1 93 ? -4.693 0.791 0.888 1.00 98.62 93 VAL A N 1
ATOM 700 C CA . VAL A 1 93 ? -5.338 1.941 1.541 1.00 98.62 93 VAL A CA 1
ATOM 701 C C . VAL A 1 93 ? -6.845 1.941 1.280 1.00 98.62 93 VAL A C 1
ATOM 703 O O . VAL A 1 93 ? -7.632 2.120 2.213 1.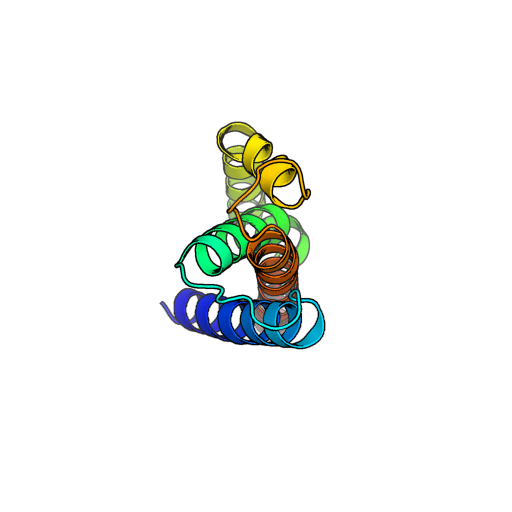00 98.62 93 VAL A O 1
ATOM 706 N N . LEU A 1 94 ? -7.259 1.675 0.039 1.00 98.50 94 LEU A N 1
ATOM 707 C CA . LEU A 1 94 ? -8.669 1.562 -0.327 1.00 98.50 94 LEU A CA 1
ATOM 708 C C . LEU A 1 94 ? -9.361 0.437 0.455 1.00 98.50 94 LEU A C 1
ATOM 710 O O . LEU A 1 94 ? -10.418 0.653 1.048 1.00 98.50 94 LEU A O 1
ATOM 714 N N . ALA A 1 95 ? -8.747 -0.745 0.532 1.00 98.25 95 ALA A N 1
ATOM 715 C CA . ALA A 1 95 ? -9.280 -1.859 1.312 1.00 98.25 95 ALA A CA 1
ATOM 716 C C . ALA A 1 95 ? -9.393 -1.517 2.811 1.00 98.25 95 ALA A C 1
ATOM 718 O O . ALA A 1 95 ? -10.386 -1.871 3.454 1.00 98.25 95 ALA A O 1
ATOM 719 N N . ALA A 1 96 ? -8.426 -0.780 3.371 1.00 97.75 96 ALA A N 1
ATOM 720 C CA . ALA A 1 96 ? -8.465 -0.342 4.766 1.00 97.75 96 ALA A CA 1
ATOM 721 C C . ALA A 1 96 ? -9.639 0.602 5.031 1.00 97.75 96 ALA A C 1
ATOM 723 O O . ALA A 1 96 ? -10.316 0.458 6.053 1.00 97.75 96 ALA A O 1
ATOM 724 N N . GLN A 1 97 ? -9.915 1.515 4.097 1.00 96.94 97 GLN A N 1
ATOM 725 C CA . GLN A 1 97 ? -11.056 2.419 4.167 1.00 96.94 97 GLN A CA 1
ATOM 726 C C . GLN A 1 97 ? -12.390 1.664 4.084 1.00 96.94 97 GLN A C 1
ATOM 728 O O . GLN A 1 97 ? -13.264 1.897 4.920 1.00 96.94 97 GLN A O 1
ATOM 733 N N . LEU A 1 98 ? -12.546 0.755 3.114 1.00 95.88 98 LEU A N 1
ATOM 734 C CA . LEU A 1 98 ? -13.777 -0.018 2.897 1.00 95.88 98 LEU A CA 1
ATOM 735 C C . LEU A 1 98 ? -14.127 -0.878 4.114 1.00 95.88 98 LEU A C 1
ATOM 737 O O . LEU A 1 98 ? -15.189 -0.724 4.717 1.00 95.88 98 LEU A O 1
ATOM 741 N N . LEU A 1 99 ? -13.192 -1.729 4.534 1.00 95.56 99 LEU A N 1
ATOM 742 C CA . LEU A 1 99 ? -13.394 -2.625 5.670 1.00 95.56 99 LEU A CA 1
ATOM 743 C C . LEU A 1 99 ? -13.466 -1.854 7.002 1.00 95.56 99 LEU A C 1
ATOM 745 O O . LEU A 1 99 ? -14.068 -2.328 7.962 1.00 95.56 99 LEU A O 1
ATOM 749 N N . GLY A 1 100 ? -12.822 -0.685 7.091 1.00 91.62 100 GLY A N 1
ATOM 750 C CA . GLY A 1 100 ? -12.883 0.177 8.271 1.00 91.62 100 GLY A CA 1
ATOM 751 C C . GLY A 1 100 ? -14.266 0.805 8.451 1.00 91.62 100 GLY A C 1
ATOM 752 O O . GLY A 1 100 ? -14.774 0.836 9.569 1.00 91.62 100 GLY A O 1
ATOM 753 N N . LYS A 1 101 ? -14.907 1.246 7.359 1.00 87.19 101 LYS A N 1
ATOM 754 C CA . LYS A 1 101 ? -16.298 1.735 7.369 1.00 87.19 101 LYS A CA 1
ATOM 755 C C . LYS A 1 101 ? -17.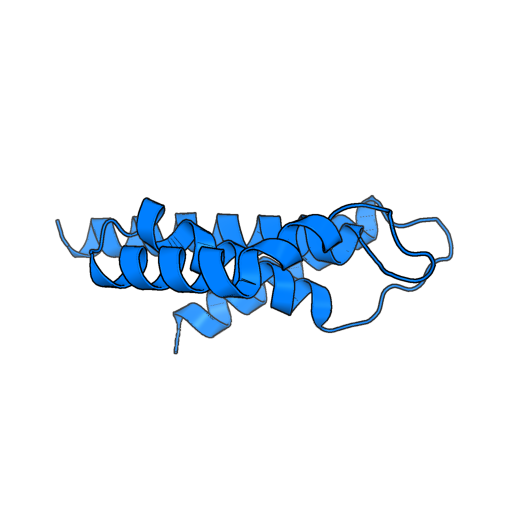279 0.638 7.786 1.00 87.19 101 LYS A C 1
ATOM 757 O O . LYS A 1 101 ? -18.046 0.858 8.716 1.00 87.19 101 LYS A O 1
ATOM 762 N N . GLN A 1 102 ? -17.172 -0.553 7.192 1.00 85.75 102 GLN A N 1
ATOM 763 C CA . GLN A 1 102 ? -18.049 -1.687 7.506 1.00 85.75 102 GLN A CA 1
ATOM 764 C C . GLN A 1 102 ? -18.025 -2.049 9.000 1.00 85.75 102 GLN A C 1
ATOM 766 O O . GLN A 1 102 ? -19.069 -2.212 9.624 1.00 85.75 102 GLN A O 1
ATOM 771 N N . LYS A 1 103 ? -16.836 -2.128 9.611 1.00 85.88 103 LYS A N 1
ATOM 772 C CA . LYS A 1 103 ? -16.721 -2.431 11.047 1.00 85.88 103 LYS A CA 1
ATOM 773 C C . LYS A 1 103 ? -17.338 -1.361 11.949 1.00 85.88 103 LYS A C 1
ATOM 775 O O . LYS A 1 103 ? -17.787 -1.688 13.043 1.00 85.88 103 LYS A O 1
ATOM 780 N N . ARG A 1 104 ? -17.340 -0.095 11.522 1.00 83.38 104 ARG A N 1
ATOM 781 C CA . ARG A 1 104 ? -17.985 0.990 12.275 1.00 83.38 104 ARG A CA 1
ATOM 782 C C . ARG A 1 104 ? -19.502 0.886 12.206 1.00 83.38 104 ARG A C 1
ATOM 784 O O . ARG A 1 104 ? -20.139 1.045 13.235 1.00 83.38 104 ARG A O 1
ATOM 791 N N . GLU A 1 105 ? -20.053 0.608 11.028 1.00 82.94 105 GLU A N 1
ATOM 792 C CA . GLU A 1 105 ? -21.500 0.433 10.843 1.00 82.94 105 GLU A CA 1
ATOM 793 C C . GLU A 1 105 ? -22.048 -0.722 11.681 1.00 82.94 105 GLU A C 1
ATOM 795 O O . GLU A 1 105 ? -23.098 -0.578 12.279 1.00 82.94 105 GLU A O 1
ATOM 800 N N . VAL A 1 106 ? -21.306 -1.826 11.807 1.00 81.31 106 VAL A N 1
ATOM 801 C CA . VAL A 1 106 ? -21.705 -2.968 12.652 1.00 81.31 106 VAL A CA 1
ATOM 802 C C . VAL A 1 106 ? -21.675 -2.645 14.157 1.00 81.31 106 VAL A C 1
ATOM 804 O O . VAL A 1 106 ? -22.334 -3.323 14.939 1.00 81.31 106 VAL A O 1
ATOM 807 N N . LYS A 1 107 ? -20.879 -1.656 14.589 1.00 77.50 107 LYS A N 1
ATOM 808 C CA . LYS A 1 107 ? -20.705 -1.309 16.012 1.00 77.50 107 LYS A CA 1
ATOM 809 C C . LYS A 1 107 ? -21.733 -0.283 16.521 1.00 77.50 107 LYS A C 1
ATOM 811 O O . LYS A 1 107 ? -21.877 -0.162 17.737 1.00 77.50 107 LYS A O 1
ATOM 816 N N . ASN A 1 108 ? -22.378 0.462 15.625 1.00 67.62 108 ASN A N 1
ATOM 817 C CA . ASN A 1 108 ? -23.397 1.466 15.950 1.00 67.62 108 ASN A CA 1
ATOM 818 C C . ASN A 1 108 ? -24.799 0.862 15.880 1.00 67.62 108 ASN A C 1
ATOM 820 O O . ASN A 1 108 ? -25.655 1.340 16.652 1.00 67.62 108 ASN A O 1
#

Foldseek 3Di:
DVLLVLLQVLLCVQLVVQCVVPPDPPDDDDDCLLQVLLQLLQQLCLCVLQVDPVSNVSNVVSCVPPVVLVCLCDPPDPPRDSSSNVSSSVSSNVSSNVVSVVNVVVVD

Secondary structure (DSSP, 8-state):
-HHHHHHHHHHHHHHHHHHHHHSPTT-----SHHHHHHHHHHHHHHHHHH--HHHHHHHHHHHHHHGGGGGGGSS-STTS-HHHHHHHHHHHHHHHHHHHHHHHHHH-